Protein AF-A0A2D6MD95-F1 (afdb_monomer)

Sequence (126 aa):
MNLSYKERLKIPVICDNKFINFYTKSGEHIITHYNRIVIGQRGPYVELEFEDLIEDSFHVPKDKEYRINSDKCYYIELRSNKDNVKIYWQKRLVKYADYKIGKIYISPFDLFLTNNRAIILSQEQC

Radius of gyration: 14.38 Å; Cα contacts (8 Å, |Δi|>4): 258; chains: 1; bounding box: 32×39×34 Å

Mean predicted aligned error: 3.62 Å

Solvent-accessible surface area (backbone atoms only — not comparable to full-atom values): 7205 Å² total; per-residue (Å²): 132,90,74,51,72,76,76,36,38,74,60,72,55,59,54,89,87,62,79,51,57,32,19,34,89,90,61,52,71,42,30,48,38,54,52,34,54,48,74,30,84,90,46,62,26,40,32,23,57,64,86,29,41,45,76,91,37,49,45,63,48,80,96,42,51,70,30,73,82,34,88,87,40,50,36,34,53,35,27,31,72,86,76,58,47,62,33,35,41,24,65,45,77,58,94,61,38,96,62,55,62,68,30,30,38,31,52,41,85,58,29,13,34,83,90,75,38,61,39,36,58,55,80,90,74,105

Nearest PDB structures (foldseek):
  4l9g-assembly1_B  TM=3.032E-01  e=4.549E+00  Cereibacter sphaeroides 2.4.1
  4hh2-assembly1_D  TM=2.278E-01  e=3.398E+00  Cereibacter sphaeroides 2.4.1

Foldseek 3Di:
DFDDQCRFFPDAQADPPDQFWKAFQVGHTFFRDFGGWKQWPVGIKTKHAPVRTDPVQKDQPPVQVVLVPDPVHQFGWMAGPPPRFTKTQGCHDDDGIPDDHRIIIGDLQRIAGPPSHRRGDDSVRD

Structure (mmCIF, N/CA/C/O backbone):
data_AF-A0A2D6MD95-F1
#
_entry.id   AF-A0A2D6MD95-F1
#
loop_
_atom_site.group_PDB
_atom_site.id
_atom_site.type_symbol
_atom_site.label_atom_id
_atom_site.label_alt_id
_atom_site.label_comp_id
_atom_site.label_asym_id
_atom_site.label_entity_id
_atom_site.label_seq_id
_atom_site.pdbx_PDB_ins_code
_atom_site.Cartn_x
_atom_site.Cartn_y
_atom_site.Cartn_z
_atom_site.occupancy
_atom_site.B_iso_or_equiv
_atom_site.auth_seq_id
_atom_site.auth_comp_id
_atom_site.auth_asym_id
_atom_site.auth_atom_id
_atom_site.pdbx_PDB_model_num
ATOM 1 N N . MET A 1 1 ? -15.042 23.411 2.066 1.00 59.94 1 MET A N 1
ATOM 2 C CA . MET A 1 1 ? -13.577 23.627 2.051 1.00 59.94 1 MET A CA 1
ATOM 3 C C . MET A 1 1 ? -12.958 22.248 1.858 1.00 59.94 1 MET A C 1
ATOM 5 O O . MET A 1 1 ? -13.326 21.361 2.612 1.00 59.94 1 MET A O 1
ATOM 9 N N . ASN A 1 2 ? -12.148 22.009 0.821 1.00 81.88 2 ASN A N 1
ATOM 10 C CA . ASN A 1 2 ? -11.617 20.661 0.571 1.00 81.88 2 ASN A CA 1
ATOM 11 C C . ASN A 1 2 ? -10.474 20.366 1.546 1.00 81.88 2 ASN A C 1
ATOM 13 O O . ASN A 1 2 ? -9.405 20.959 1.420 1.00 81.88 2 ASN A O 1
ATOM 17 N N . LEU A 1 3 ? -10.705 19.456 2.496 1.00 88.62 3 LEU A N 1
ATOM 18 C CA . LEU A 1 3 ? -9.675 19.002 3.430 1.00 88.62 3 LEU A CA 1
ATOM 19 C C . LEU A 1 3 ? -8.514 18.344 2.671 1.00 88.62 3 LEU A C 1
ATOM 21 O O . LEU A 1 3 ? -8.715 17.531 1.758 1.00 88.62 3 LEU A O 1
ATOM 25 N N . SER A 1 4 ? -7.289 18.663 3.079 1.00 92.88 4 SER A N 1
ATOM 2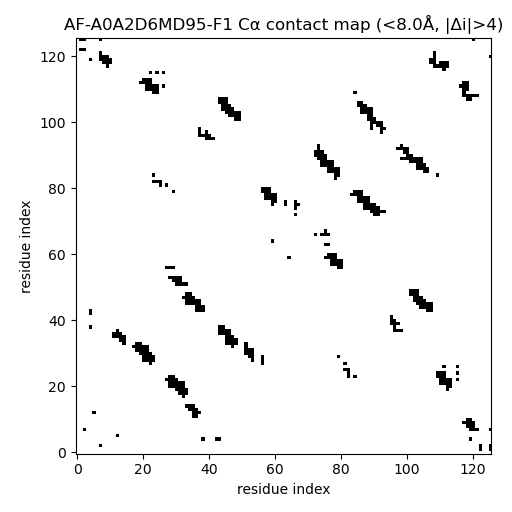6 C CA . SER A 1 4 ? -6.087 17.973 2.618 1.00 92.88 4 SER A CA 1
ATOM 27 C C . SER A 1 4 ? -6.112 16.499 3.035 1.00 92.88 4 SER A C 1
ATOM 29 O O . SER A 1 4 ? -6.811 16.099 3.967 1.00 92.88 4 SER A O 1
ATOM 31 N N . TYR A 1 5 ? -5.306 15.656 2.382 1.00 95.00 5 TYR A N 1
ATOM 32 C CA . TYR A 1 5 ? -5.187 14.256 2.807 1.00 95.00 5 TYR A CA 1
ATOM 33 C C . TYR A 1 5 ? -4.735 14.130 4.261 1.00 95.00 5 TYR A C 1
ATOM 35 O O . TYR A 1 5 ? -5.236 13.262 4.965 1.00 95.00 5 TYR A O 1
ATOM 43 N N . LYS A 1 6 ? -3.845 15.017 4.726 1.00 94.50 6 LYS A N 1
ATOM 44 C CA . LYS A 1 6 ? -3.355 15.001 6.107 1.00 94.50 6 LYS A CA 1
ATOM 45 C C . LYS A 1 6 ? -4.479 15.250 7.113 1.00 94.50 6 LYS A C 1
ATOM 47 O O . LYS A 1 6 ? -4.539 14.560 8.120 1.00 94.50 6 LYS A O 1
ATOM 52 N N . GLU A 1 7 ? -5.377 16.185 6.817 1.00 94.56 7 GLU A N 1
ATOM 53 C CA . GLU A 1 7 ? -6.535 16.503 7.668 1.00 94.56 7 GLU A CA 1
ATOM 54 C C . GLU A 1 7 ? -7.606 15.403 7.648 1.00 94.56 7 GLU A C 1
ATOM 56 O O . GLU A 1 7 ? -8.392 15.287 8.581 1.00 94.56 7 GLU A O 1
ATOM 61 N N . ARG A 1 8 ? -7.631 14.572 6.600 1.00 95.25 8 ARG A N 1
ATOM 62 C CA . ARG A 1 8 ? -8.594 13.470 6.443 1.00 95.25 8 ARG A CA 1
ATOM 63 C C . ARG A 1 8 ? -8.159 12.167 7.112 1.00 95.25 8 ARG A C 1
ATOM 65 O O . ARG A 1 8 ? -8.990 11.265 7.251 1.00 95.25 8 ARG A O 1
ATOM 72 N N . LEU A 1 9 ? -6.878 12.028 7.459 1.00 95.94 9 LEU A N 1
ATOM 73 C CA . LEU A 1 9 ? -6.337 10.832 8.106 1.00 95.94 9 LEU A CA 1
ATOM 74 C C . LEU A 1 9 ? -6.840 10.726 9.548 1.00 95.94 9 LEU A C 1
ATOM 76 O O . LEU A 1 9 ? -6.817 11.687 10.308 1.00 95.94 9 LEU A O 1
ATOM 80 N N . LYS A 1 10 ? -7.236 9.516 9.942 1.00 95.00 10 LYS A N 1
ATOM 81 C CA . LYS A 1 10 ? -7.634 9.168 11.318 1.00 95.00 10 LYS A CA 1
ATOM 82 C C . LYS A 1 10 ? -6.520 8.458 12.093 1.00 95.00 10 LYS A C 1
ATOM 84 O O . LYS A 1 10 ? -6.770 7.890 13.152 1.00 95.00 10 LYS A O 1
ATOM 89 N N . ILE A 1 11 ? -5.315 8.465 11.534 1.00 93.81 11 ILE A N 1
ATOM 90 C CA . ILE A 1 11 ? -4.091 7.867 12.066 1.00 93.81 11 ILE A CA 1
ATOM 91 C C . ILE A 1 11 ? -2.937 8.867 11.894 1.00 93.81 11 ILE A C 1
ATOM 93 O O . ILE A 1 11 ? -3.014 9.732 11.013 1.00 93.81 11 ILE A O 1
ATOM 97 N N . PRO A 1 12 ? -1.871 8.790 12.707 1.00 94.38 12 PRO A N 1
ATOM 98 C CA . PRO A 1 12 ? -0.743 9.702 12.574 1.00 94.38 12 PRO A CA 1
ATOM 99 C C . PRO A 1 12 ? 0.027 9.470 11.265 1.00 94.38 12 PRO A C 1
ATOM 101 O O . PRO A 1 12 ? 0.101 8.359 10.740 1.00 94.38 12 PRO A O 1
ATOM 104 N N . VAL A 1 13 ? 0.630 10.535 10.730 1.00 95.62 13 VAL A N 1
AT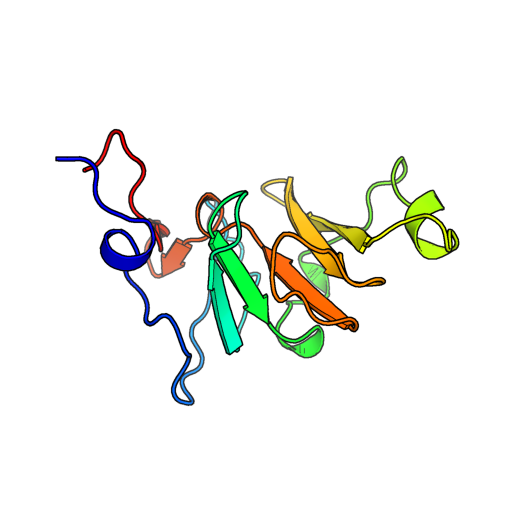OM 105 C CA . VAL A 1 13 ? 1.436 10.455 9.497 1.00 95.62 13 VAL A CA 1
ATOM 106 C C . VAL A 1 13 ? 2.714 9.647 9.708 1.00 95.62 13 VAL A C 1
ATOM 108 O O . VAL A 1 13 ? 3.153 8.988 8.780 1.00 95.62 13 VAL A O 1
ATOM 111 N N . ILE A 1 14 ? 3.316 9.695 10.894 1.00 95.75 14 ILE A N 1
ATOM 112 C CA . ILE A 1 14 ? 4.484 8.889 11.266 1.00 95.75 14 ILE A CA 1
ATOM 113 C C . ILE A 1 14 ? 4.040 7.999 12.422 1.00 95.75 14 ILE A C 1
ATOM 115 O O . ILE A 1 14 ? 3.443 8.509 13.370 1.00 95.75 14 ILE A O 1
ATOM 119 N N . CYS A 1 15 ? 4.295 6.697 12.329 1.00 92.19 15 CYS A N 1
ATOM 120 C CA . CYS A 1 15 ? 4.032 5.779 13.428 1.00 92.19 15 CYS A CA 1
ATOM 121 C C . CYS A 1 15 ? 5.111 5.939 14.508 1.00 92.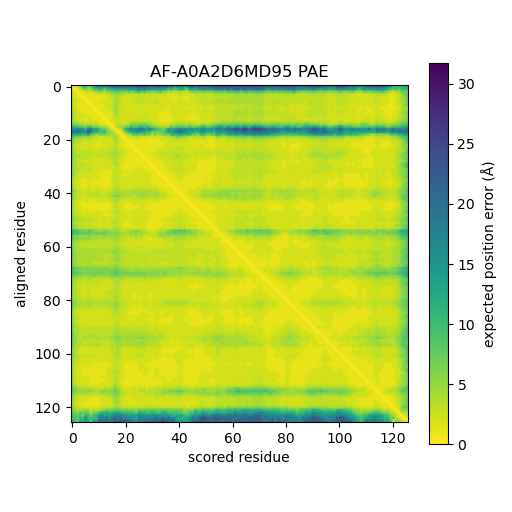19 15 CYS A C 1
ATOM 123 O O . CYS A 1 15 ? 6.303 5.966 14.207 1.00 92.19 15 CYS A O 1
ATOM 125 N N . ASP A 1 16 ? 4.697 6.066 15.765 1.00 84.88 16 ASP A N 1
ATOM 126 C CA . ASP A 1 16 ? 5.531 6.415 16.918 1.00 84.88 16 ASP A CA 1
ATOM 127 C C . ASP A 1 16 ? 5.843 5.212 17.837 1.00 84.88 16 ASP A C 1
ATOM 129 O O . ASP A 1 16 ? 6.015 5.387 19.039 1.00 84.88 16 ASP A O 1
ATOM 133 N N . ASN A 1 17 ? 5.973 4.003 17.264 1.00 67.12 17 ASN A N 1
ATOM 134 C CA . ASN A 1 17 ? 6.180 2.689 17.920 1.00 67.12 17 ASN A CA 1
ATOM 135 C C . ASN A 1 17 ? 4.919 1.973 18.447 1.00 67.12 17 ASN A C 1
ATOM 137 O O . ASN A 1 17 ? 4.987 1.230 19.428 1.00 67.12 17 ASN A O 1
ATOM 141 N N . LYS A 1 18 ? 3.761 2.130 17.793 1.00 73.50 18 LYS A N 1
ATOM 142 C CA . LYS A 1 18 ? 2.571 1.304 18.075 1.00 73.50 18 LYS A CA 1
ATOM 143 C C . LYS A 1 18 ? 2.305 0.311 16.949 1.00 73.50 18 LYS A C 1
ATOM 145 O O . LYS A 1 18 ? 2.299 0.686 15.783 1.00 73.50 18 LYS A O 1
ATOM 150 N N . PHE A 1 19 ? 1.979 -0.932 17.305 1.00 83.81 19 PHE A N 1
ATOM 151 C CA . PHE A 1 19 ? 1.328 -1.861 16.381 1.00 83.81 19 PHE A CA 1
ATOM 152 C C . PHE A 1 19 ? -0.078 -1.333 16.077 1.00 83.81 19 PHE A C 1
ATOM 154 O O . PHE A 1 19 ? -0.934 -1.275 16.965 1.00 83.81 19 PHE A O 1
ATOM 161 N N . ILE A 1 20 ? -0.305 -0.892 14.839 1.00 91.56 20 ILE A N 1
ATOM 162 C CA . ILE A 1 20 ? -1.630 -0.517 14.343 1.00 91.56 20 ILE A CA 1
ATOM 163 C C . ILE A 1 20 ? -2.014 -1.529 13.275 1.00 91.56 20 ILE A C 1
ATOM 165 O O . ILE A 1 20 ? -1.465 -1.530 12.177 1.00 91.56 20 ILE A O 1
ATOM 169 N N . ASN A 1 21 ? -2.987 -2.370 13.616 1.00 95.12 21 ASN A N 1
ATOM 170 C CA . ASN A 1 21 ? -3.519 -3.364 12.700 1.00 95.12 21 ASN A CA 1
ATOM 171 C C . ASN A 1 21 ? -4.435 -2.706 11.667 1.00 95.12 21 ASN A C 1
ATOM 173 O O . ASN A 1 21 ? -5.344 -1.952 12.038 1.00 95.12 21 ASN A O 1
ATOM 177 N N . PHE A 1 22 ? -4.246 -3.054 10.395 1.00 97.06 22 PHE A N 1
ATOM 178 C CA . PHE A 1 22 ? -5.173 -2.679 9.333 1.00 97.06 22 PHE A CA 1
ATOM 179 C C . PHE A 1 22 ? -5.855 -3.884 8.714 1.00 97.06 22 PHE A C 1
ATOM 181 O O . PHE A 1 22 ? -5.271 -4.952 8.519 1.00 97.06 22 PHE A O 1
ATOM 188 N N . TYR A 1 23 ? -7.108 -3.646 8.368 1.00 97.50 23 TYR A N 1
ATOM 189 C CA . TYR A 1 23 ? -8.021 -4.610 7.804 1.00 97.50 23 TYR A CA 1
ATOM 190 C C . TYR A 1 23 ? -8.515 -4.121 6.450 1.00 97.50 23 TYR A C 1
ATOM 192 O O . TYR A 1 23 ? -8.546 -2.917 6.179 1.00 97.50 23 TYR A O 1
ATOM 200 N N . THR A 1 24 ? -8.943 -5.049 5.610 1.00 97.00 24 THR A N 1
ATOM 201 C CA . THR A 1 24 ? -9.714 -4.734 4.410 1.00 97.00 24 THR A CA 1
ATOM 202 C C . THR A 1 24 ? -11.176 -4.428 4.763 1.00 97.00 24 THR A C 1
ATOM 204 O O . THR A 1 24 ? -11.609 -4.592 5.907 1.00 97.00 24 THR A O 1
ATOM 207 N N . LYS A 1 25 ? -11.976 -4.024 3.768 1.00 96.00 25 LYS A N 1
ATOM 208 C CA . LYS A 1 25 ? -13.406 -3.713 3.943 1.00 96.00 25 LYS A CA 1
ATOM 209 C C . LYS A 1 25 ? -14.226 -4.892 4.484 1.00 96.00 25 LYS A C 1
ATOM 211 O O . LYS A 1 25 ? -15.173 -4.673 5.237 1.00 96.00 25 LYS A O 1
ATOM 216 N N . SER A 1 26 ? -13.893 -6.126 4.101 1.00 95.25 26 SER A N 1
ATOM 217 C CA . SER A 1 26 ? -14.553 -7.335 4.617 1.00 95.25 26 SER A CA 1
ATOM 218 C C . SER A 1 26 ? -14.036 -7.783 5.990 1.00 95.25 26 SER A C 1
ATOM 220 O O . SER A 1 26 ? -14.572 -8.731 6.562 1.00 95.25 26 SER A O 1
ATOM 222 N N . GLY A 1 27 ? -13.027 -7.099 6.544 1.00 95.25 27 GLY A N 1
ATOM 223 C CA . GLY A 1 27 ? -12.433 -7.416 7.841 1.00 95.25 27 GLY A CA 1
ATOM 224 C C . GLY A 1 27 ? -11.269 -8.409 7.785 1.00 95.25 27 GLY A C 1
ATOM 225 O O . GLY A 1 27 ? -10.908 -8.966 8.819 1.00 95.25 27 GLY A O 1
ATOM 226 N N . GLU A 1 28 ? -10.667 -8.653 6.616 1.00 95.31 28 GLU A N 1
ATOM 227 C CA . GLU A 1 28 ? -9.421 -9.423 6.517 1.00 95.31 28 GLU A CA 1
ATOM 228 C C . GLU A 1 28 ? -8.290 -8.645 7.189 1.00 95.31 28 GLU A C 1
ATOM 230 O O . GLU A 1 28 ? -8.009 -7.520 6.788 1.00 95.31 28 GLU A O 1
ATOM 235 N N . HIS A 1 29 ? -7.643 -9.214 8.207 1.00 96.19 29 HIS A N 1
ATOM 236 C CA . HIS A 1 29 ? -6.437 -8.618 8.781 1.00 96.19 29 HIS A CA 1
ATOM 237 C C . HIS A 1 29 ? -5.293 -8.793 7.781 1.00 96.19 29 HIS A C 1
ATOM 239 O O . HIS A 1 29 ? -5.036 -9.905 7.320 1.00 96.19 29 HIS A O 1
ATOM 245 N N . ILE A 1 30 ? -4.646 -7.689 7.410 1.00 97.19 30 ILE A N 1
ATOM 246 C CA . ILE A 1 30 ? -3.650 -7.688 6.335 1.00 97.19 30 ILE A CA 1
ATOM 247 C C . ILE A 1 30 ? -2.326 -7.023 6.722 1.00 97.19 30 ILE A C 1
ATOM 249 O O . ILE A 1 30 ? -1.298 -7.330 6.127 1.00 97.19 30 ILE A O 1
ATOM 253 N N . ILE A 1 31 ? -2.329 -6.136 7.720 1.00 96.75 31 ILE A N 1
ATOM 254 C CA . ILE A 1 31 ? -1.145 -5.374 8.136 1.00 96.75 31 ILE A CA 1
ATOM 255 C C . ILE A 1 31 ? -1.080 -5.321 9.662 1.00 96.75 31 ILE A C 1
ATOM 257 O O . ILE A 1 31 ? -2.102 -5.057 10.302 1.00 96.75 31 ILE A O 1
ATOM 261 N N . THR A 1 32 ? 0.097 -5.530 10.247 1.00 95.69 32 THR A N 1
ATOM 262 C CA . THR A 1 32 ? 0.332 -5.459 11.705 1.00 95.69 32 THR A CA 1
ATOM 263 C C . THR A 1 32 ? 0.925 -4.123 12.161 1.00 95.69 32 THR A C 1
ATOM 265 O O . THR A 1 32 ? 0.768 -3.723 13.320 1.00 95.69 32 THR A O 1
ATOM 268 N N . HIS A 1 33 ? 1.591 -3.413 11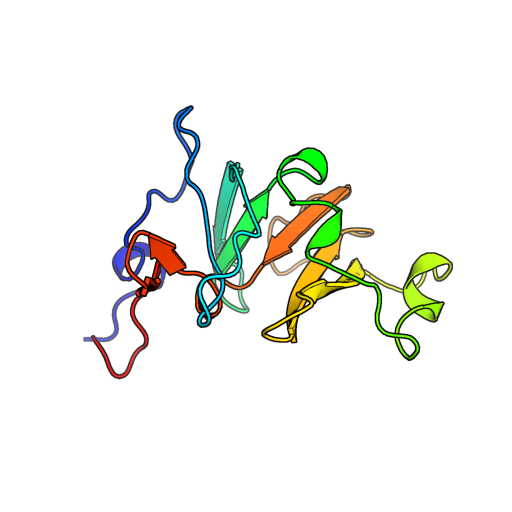.252 1.00 95.81 33 HIS A N 1
ATOM 269 C CA . HIS A 1 33 ? 2.288 -2.165 11.532 1.00 95.81 33 HIS A CA 1
ATOM 270 C C . HIS A 1 33 ? 2.531 -1.353 10.242 1.00 95.81 33 HIS A C 1
ATOM 272 O O . HIS A 1 33 ? 2.461 -1.870 9.131 1.00 95.81 33 HIS A O 1
ATOM 278 N N . TYR A 1 34 ? 2.784 -0.048 10.378 1.00 96.94 34 TYR A N 1
ATOM 279 C CA . TYR A 1 34 ? 3.216 0.811 9.273 1.00 96.94 34 TYR A CA 1
ATOM 280 C C . TYR A 1 34 ? 4.250 1.822 9.747 1.00 96.94 34 TYR A C 1
ATOM 282 O O . TYR A 1 34 ? 4.231 2.236 10.899 1.00 96.94 34 TYR A O 1
ATOM 290 N N . ASN A 1 35 ? 5.127 2.277 8.853 1.00 96.62 35 ASN A N 1
ATOM 291 C CA . ASN A 1 35 ? 6.143 3.273 9.182 1.00 96.62 35 ASN A CA 1
ATOM 292 C C . ASN A 1 35 ? 5.577 4.702 9.111 1.00 96.62 35 ASN A C 1
ATOM 294 O O . ASN A 1 35 ? 5.746 5.503 10.034 1.00 96.62 35 ASN A O 1
ATOM 298 N N . ARG A 1 36 ? 4.949 5.058 7.981 1.00 97.38 36 ARG A N 1
ATOM 299 C CA . ARG A 1 36 ? 4.444 6.418 7.720 1.00 97.38 36 ARG A CA 1
ATOM 300 C C . ARG A 1 36 ? 3.403 6.470 6.603 1.00 97.38 36 ARG A C 1
ATOM 302 O O . ARG A 1 36 ? 3.202 5.506 5.874 1.00 97.38 36 ARG A O 1
ATOM 309 N N . ILE A 1 37 ? 2.793 7.637 6.417 1.00 97.88 37 ILE A N 1
ATOM 310 C CA . ILE A 1 37 ? 1.961 7.977 5.263 1.00 97.88 37 ILE A CA 1
ATOM 311 C C . ILE A 1 37 ? 2.768 8.848 4.300 1.00 97.88 37 ILE A C 1
ATOM 313 O O . ILE A 1 37 ? 3.139 9.977 4.624 1.00 97.88 37 ILE A O 1
ATOM 317 N N . VAL A 1 38 ? 3.017 8.342 3.093 1.00 97.88 38 VAL A N 1
ATOM 318 C CA . VAL A 1 38 ? 3.639 9.099 2.002 1.00 97.88 38 VAL A CA 1
ATOM 319 C C . VAL A 1 38 ? 2.553 9.830 1.225 1.00 97.88 38 VAL A C 1
ATOM 321 O O . VAL A 1 38 ? 1.688 9.196 0.629 1.00 97.88 38 VAL A O 1
ATOM 324 N N . ILE A 1 39 ? 2.605 11.162 1.192 1.00 96.69 39 ILE A N 1
ATOM 325 C CA . ILE A 1 39 ? 1.693 11.994 0.395 1.00 96.69 39 ILE A CA 1
ATOM 326 C C . ILE A 1 39 ? 2.452 12.484 -0.840 1.00 96.69 39 ILE A C 1
ATOM 328 O O . ILE A 1 39 ? 3.196 13.460 -0.778 1.00 96.69 39 ILE A O 1
ATOM 332 N N . GLY A 1 40 ? 2.295 11.768 -1.953 1.00 93.69 40 GLY A N 1
ATOM 333 C CA . GLY A 1 40 ? 2.873 12.146 -3.243 1.00 93.69 40 GLY A CA 1
ATOM 334 C C . GLY A 1 40 ? 1.899 12.948 -4.107 1.00 93.69 40 GLY A C 1
ATOM 335 O O . GLY A 1 40 ? 0.747 13.175 -3.738 1.00 93.69 40 GLY A O 1
ATOM 336 N N . GLN A 1 41 ? 2.322 13.296 -5.325 1.00 93.88 41 GLN A N 1
ATOM 337 C CA . GLN A 1 41 ? 1.461 14.009 -6.288 1.00 93.88 41 GLN A CA 1
ATOM 338 C C . GLN A 1 41 ? 0.190 13.224 -6.664 1.00 93.88 41 GLN A C 1
ATOM 340 O O . GLN A 1 41 ? -0.795 13.805 -7.105 1.00 93.88 41 GLN A O 1
ATOM 345 N N . ARG A 1 42 ? 0.213 11.894 -6.501 1.00 91.75 42 ARG A N 1
ATOM 346 C CA . ARG A 1 42 ? -0.892 10.979 -6.837 1.00 91.75 42 ARG A CA 1
ATOM 347 C C . ARG A 1 42 ? -1.743 10.569 -5.632 1.00 91.75 42 ARG A C 1
ATOM 349 O O . ARG A 1 42 ? -2.561 9.665 -5.757 1.00 91.75 42 ARG A O 1
ATOM 356 N N . GLY A 1 43 ? -1.550 11.212 -4.483 1.00 94.75 43 GLY A N 1
ATOM 357 C CA . GLY A 1 43 ? -2.292 10.925 -3.260 1.00 94.75 43 GLY A CA 1
ATOM 358 C C . GLY A 1 43 ? -1.481 10.190 -2.188 1.00 94.75 43 GLY A C 1
ATOM 359 O O . GLY A 1 43 ? -0.263 10.023 -2.327 1.00 94.75 43 GLY A O 1
ATOM 360 N N . PRO A 1 44 ? -2.153 9.818 -1.085 1.00 97.50 44 PRO A N 1
ATOM 361 C CA . PRO A 1 44 ? -1.530 9.222 0.086 1.00 97.50 44 PRO A CA 1
ATOM 362 C C . PRO A 1 44 ? -1.352 7.709 -0.074 1.00 97.50 44 PRO A C 1
ATOM 364 O O . PRO A 1 44 ? -2.197 7.041 -0.664 1.00 97.50 44 PRO A O 1
ATOM 367 N N . TYR A 1 45 ? -0.283 7.173 0.503 1.00 98.31 45 TYR A N 1
ATOM 368 C CA . TYR A 1 45 ? -0.008 5.742 0.595 1.00 98.31 45 TYR A CA 1
ATOM 369 C C . TYR A 1 45 ? 0.548 5.406 1.975 1.00 98.31 45 TYR A C 1
ATOM 371 O O . TYR A 1 45 ? 1.398 6.131 2.491 1.00 98.31 45 TYR A O 1
ATOM 379 N N . VAL A 1 46 ? 0.079 4.307 2.555 1.00 98.31 46 VAL A N 1
ATOM 380 C CA . VAL A 1 46 ? 0.659 3.707 3.758 1.00 98.31 46 VAL A CA 1
ATOM 381 C C . VAL A 1 46 ? 1.957 3.012 3.361 1.00 98.31 46 VAL A C 1
ATOM 383 O O . VAL A 1 46 ? 1.923 2.150 2.489 1.00 98.31 46 VAL A O 1
ATOM 386 N N . GLU A 1 47 ? 3.078 3.416 3.959 1.00 98.44 47 GLU A N 1
ATOM 387 C CA . GLU A 1 47 ? 4.399 2.788 3.820 1.00 98.44 47 GLU A CA 1
ATOM 388 C C . GLU A 1 47 ? 4.632 1.833 4.994 1.00 98.44 47 GLU A C 1
ATOM 390 O O . GLU A 1 47 ? 4.486 2.253 6.144 1.00 98.44 47 GLU A O 1
ATOM 395 N N . LEU A 1 48 ? 5.007 0.586 4.710 1.00 97.50 48 LEU A N 1
ATOM 396 C CA . LEU A 1 48 ? 5.350 -0.433 5.707 1.00 97.50 48 LEU A CA 1
ATOM 397 C C . LEU A 1 48 ? 6.503 -1.333 5.226 1.00 97.50 48 LEU A C 1
ATOM 399 O O . LEU A 1 48 ? 6.897 -1.284 4.049 1.00 97.50 48 LEU A O 1
ATOM 403 N N . GLU A 1 49 ? 7.033 -2.148 6.139 1.00 96.69 49 GLU A N 1
ATOM 404 C CA . GLU A 1 49 ? 7.959 -3.232 5.806 1.00 96.69 49 GLU A CA 1
ATOM 405 C C . GLU A 1 49 ? 7.224 -4.414 5.162 1.00 96.69 49 GLU A C 1
ATOM 407 O O . GLU A 1 49 ? 6.002 -4.531 5.261 1.00 96.69 49 GLU A O 1
ATOM 412 N N . PHE A 1 50 ? 7.962 -5.306 4.498 1.00 95.31 50 PHE A N 1
ATOM 413 C CA . PHE A 1 50 ? 7.361 -6.527 3.955 1.00 95.31 50 PHE A CA 1
ATOM 414 C C . PHE A 1 50 ? 6.898 -7.456 5.085 1.00 95.31 50 PHE A C 1
ATOM 416 O O . PHE A 1 50 ? 5.838 -8.059 4.990 1.00 95.31 50 PHE A O 1
ATOM 423 N N . GLU A 1 51 ? 7.655 -7.512 6.178 1.00 95.19 51 GLU A N 1
ATOM 424 C CA . GLU A 1 51 ? 7.404 -8.344 7.359 1.00 95.19 51 GLU A CA 1
ATOM 425 C C . GLU A 1 51 ? 6.158 -7.910 8.150 1.00 95.19 51 GLU A C 1
ATOM 427 O O . GLU A 1 51 ? 5.632 -8.679 8.952 1.00 95.19 51 GLU A O 1
ATOM 432 N N . ASP A 1 52 ? 5.669 -6.690 7.911 1.00 96.25 52 ASP A N 1
ATOM 433 C CA . ASP A 1 52 ? 4.438 -6.170 8.510 1.00 96.25 52 ASP A CA 1
ATOM 434 C C . ASP A 1 52 ? 3.175 -6.608 7.731 1.00 96.25 52 ASP A C 1
ATOM 436 O O . ASP A 1 52 ? 2.050 -6.353 8.176 1.00 96.25 52 ASP A O 1
ATOM 440 N N . LEU A 1 53 ? 3.339 -7.259 6.569 1.00 96.00 53 LEU A N 1
ATOM 441 C CA . LEU A 1 53 ? 2.261 -7.917 5.829 1.00 96.00 53 LEU A CA 1
ATOM 442 C C . LEU A 1 53 ? 1.985 -9.313 6.393 1.00 96.00 53 LEU A C 1
ATOM 444 O O . LEU A 1 53 ? 2.896 -10.075 6.704 1.00 96.00 53 LEU A O 1
ATOM 448 N N . ILE A 1 54 ? 0.711 -9.694 6.437 1.00 95.75 54 ILE A N 1
ATOM 449 C CA . ILE A 1 54 ? 0.318 -11.073 6.748 1.00 95.75 54 ILE A CA 1
ATOM 450 C C . ILE A 1 54 ? 0.482 -11.940 5.492 1.00 95.75 54 ILE A C 1
ATOM 452 O O . ILE A 1 54 ? -0.311 -11.825 4.563 1.00 95.75 54 ILE A O 1
ATOM 456 N N . GLU A 1 55 ? 1.516 -12.787 5.468 1.00 83.94 55 GLU A N 1
ATOM 457 C CA . GLU A 1 55 ? 1.976 -13.559 4.296 1.00 83.94 55 GLU A CA 1
ATOM 458 C C . GLU A 1 55 ? 0.846 -14.318 3.570 1.00 83.94 55 GLU A C 1
ATOM 460 O O . GLU A 1 55 ? 0.727 -14.230 2.348 1.00 83.94 55 GLU A O 1
ATOM 465 N N . ASP A 1 56 ? -0.064 -14.947 4.320 1.00 91.00 56 ASP A N 1
ATOM 466 C CA . ASP A 1 56 ? -1.178 -15.742 3.776 1.00 91.00 56 ASP A CA 1
ATOM 467 C C . ASP A 1 56 ? -2.393 -14.919 3.310 1.00 91.00 56 ASP A C 1
ATOM 469 O O . ASP A 1 56 ? -3.379 -15.474 2.816 1.00 91.00 56 ASP A O 1
ATOM 473 N N . SER A 1 57 ? -2.354 -13.593 3.449 1.00 93.19 57 SER A N 1
ATOM 474 C CA . SER A 1 57 ? -3.459 -12.715 3.054 1.00 93.19 57 SER A CA 1
ATOM 475 C C . SER A 1 57 ? -3.322 -12.170 1.629 1.00 93.19 57 SER A C 1
ATOM 477 O O . SER A 1 57 ? -4.201 -11.424 1.188 1.00 93.19 57 SER A O 1
ATOM 479 N N . PHE A 1 58 ? -2.260 -12.521 0.884 1.00 96.00 58 PHE A N 1
ATOM 480 C CA . PHE A 1 58 ? -1.989 -11.939 -0.437 1.00 96.00 58 PHE A CA 1
ATOM 481 C C . PHE A 1 58 ? -1.445 -12.919 -1.477 1.00 96.00 58 PHE A C 1
ATOM 483 O O . PHE A 1 58 ? -0.875 -13.957 -1.161 1.00 96.00 58 PHE A O 1
ATOM 490 N N . HIS A 1 59 ? -1.560 -12.536 -2.748 1.00 96.81 59 HIS A N 1
ATOM 491 C CA . HIS A 1 59 ? -0.961 -13.244 -3.877 1.00 96.81 59 HIS A CA 1
ATOM 492 C C . HIS A 1 59 ? -0.491 -12.268 -4.965 1.00 96.81 59 HIS A C 1
ATOM 494 O O . HIS A 1 59 ? -0.963 -11.132 -5.054 1.00 96.81 59 HIS A O 1
ATOM 500 N N . VAL A 1 60 ? 0.418 -12.714 -5.837 1.00 97.75 60 VAL A N 1
ATOM 501 C CA . VAL A 1 60 ? 0.698 -12.026 -7.108 1.00 97.75 60 VAL A CA 1
ATOM 502 C C . VAL A 1 60 ? -0.346 -12.487 -8.129 1.00 97.75 60 VAL A C 1
ATOM 504 O O . VAL A 1 60 ? -0.431 -13.687 -8.389 1.00 97.75 60 VAL A O 1
ATOM 507 N N . PRO A 1 61 ? -1.142 -11.590 -8.737 1.00 97.94 61 PRO A N 1
ATOM 508 C CA . PRO A 1 61 ? -2.057 -11.993 -9.799 1.00 97.94 61 PRO A CA 1
ATOM 509 C C . PRO A 1 61 ? -1.299 -12.597 -10.983 1.00 97.94 61 PRO A C 1
ATOM 511 O O . PRO A 1 61 ? -0.258 -12.075 -11.389 1.00 97.94 61 PRO A O 1
ATOM 514 N N . LYS A 1 62 ? -1.848 -13.656 -11.585 1.00 97.62 62 LYS A N 1
ATOM 515 C CA . LYS A 1 62 ? -1.200 -14.404 -12.678 1.00 97.62 62 LYS A CA 1
ATOM 516 C C . LYS A 1 62 ? -0.783 -13.513 -13.853 1.00 97.62 62 LYS A C 1
ATOM 518 O O . LYS A 1 62 ? 0.307 -13.637 -14.399 1.00 97.62 62 LYS A O 1
ATOM 523 N N . ASP A 1 63 ? -1.624 -12.548 -14.221 1.00 97.38 63 ASP A N 1
ATOM 524 C CA . ASP A 1 63 ? -1.356 -11.587 -15.297 1.00 97.38 63 ASP A CA 1
ATOM 525 C C . ASP A 1 63 ? -0.336 -10.493 -14.908 1.00 97.38 63 ASP A C 1
ATOM 527 O O . ASP A 1 63 ? -0.009 -9.623 -15.718 1.00 97.38 63 ASP A O 1
ATOM 531 N N . LYS A 1 64 ? 0.170 -10.515 -13.669 1.00 98.12 64 LYS A N 1
ATOM 532 C CA . LYS A 1 64 ? 1.164 -9.586 -13.112 1.00 98.12 64 LYS A CA 1
ATOM 533 C C . LYS A 1 64 ? 2.491 -10.253 -12.744 1.00 98.12 64 LYS A C 1
ATOM 535 O O . LYS A 1 64 ? 3.439 -9.522 -12.453 1.00 98.12 64 LYS A O 1
ATOM 540 N N . GLU A 1 65 ? 2.613 -11.578 -12.844 1.00 97.75 65 GLU A N 1
ATOM 541 C CA . GLU A 1 65 ? 3.847 -12.333 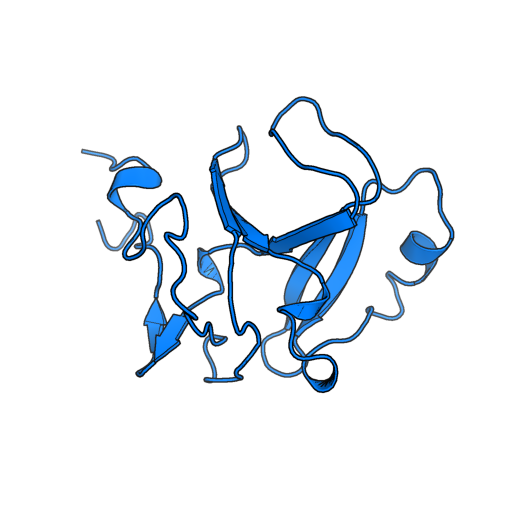-12.549 1.00 97.75 65 GLU A CA 1
ATOM 542 C C . GLU A 1 65 ? 5.070 -11.815 -13.325 1.00 97.75 65 GLU A C 1
ATOM 544 O O . GLU A 1 65 ? 6.180 -11.772 -12.796 1.00 97.75 65 GLU A O 1
ATOM 549 N N . TYR A 1 66 ? 4.875 -11.300 -14.546 1.00 97.31 66 TYR A N 1
ATOM 550 C CA . TYR A 1 66 ? 5.947 -10.703 -15.356 1.00 97.31 66 TYR A CA 1
ATOM 551 C C . TYR A 1 66 ? 6.695 -9.556 -14.645 1.00 97.31 66 TYR A C 1
ATOM 553 O O . TYR A 1 66 ? 7.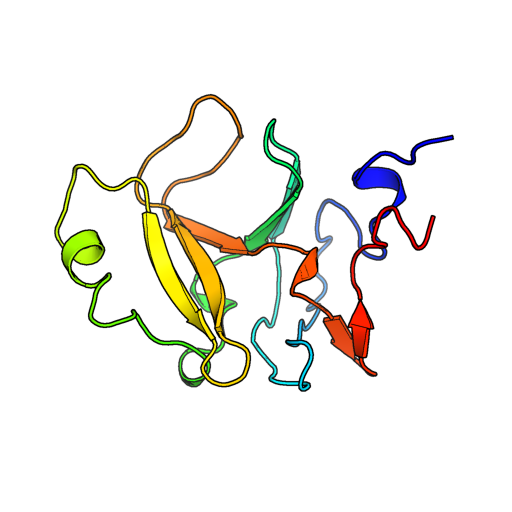837 -9.246 -14.989 1.00 97.31 66 TYR A O 1
ATOM 561 N N . ARG A 1 67 ? 6.072 -8.900 -13.654 1.00 97.81 67 ARG A N 1
ATOM 562 C CA . ARG A 1 67 ? 6.678 -7.807 -12.875 1.00 97.81 67 ARG A CA 1
ATOM 563 C C . ARG A 1 67 ? 7.769 -8.291 -11.928 1.00 97.81 67 ARG A C 1
ATOM 565 O O . ARG A 1 67 ? 8.666 -7.508 -11.608 1.00 97.81 67 ARG A O 1
ATOM 572 N N . ILE A 1 68 ? 7.709 -9.557 -11.513 1.00 96.62 68 ILE A N 1
ATOM 573 C CA . ILE A 1 68 ? 8.679 -10.170 -10.600 1.00 96.62 68 ILE A CA 1
ATOM 574 C C . ILE A 1 68 ? 10.069 -10.095 -11.237 1.00 96.62 68 ILE A C 1
ATOM 576 O O . ILE A 1 68 ? 10.965 -9.457 -10.688 1.00 96.62 68 ILE A O 1
ATOM 580 N N . ASN A 1 69 ? 10.198 -10.594 -12.468 1.00 94.50 69 ASN A N 1
ATOM 581 C CA . ASN A 1 69 ? 11.483 -10.713 -13.166 1.00 94.50 69 ASN A CA 1
ATOM 582 C C . ASN A 1 69 ? 11.817 -9.525 -14.086 1.00 94.50 69 ASN A C 1
ATOM 584 O O . ASN A 1 69 ? 12.878 -9.493 -14.696 1.00 94.50 69 ASN A O 1
ATOM 588 N N . SER A 1 70 ? 10.923 -8.540 -14.219 1.00 94.75 70 SER A N 1
ATOM 589 C CA . SER A 1 70 ? 11.154 -7.380 -15.086 1.00 94.75 70 SER A CA 1
ATOM 590 C C . SER A 1 70 ? 11.870 -6.243 -14.357 1.00 94.75 70 SER A C 1
ATOM 592 O O . SER A 1 70 ? 11.335 -5.666 -13.403 1.00 94.75 70 SER A O 1
ATOM 594 N N . ASP A 1 71 ? 13.026 -5.833 -14.879 1.00 92.06 71 ASP A N 1
ATOM 595 C CA . ASP A 1 71 ? 13.762 -4.641 -14.422 1.00 92.06 71 ASP A CA 1
ATOM 596 C C . ASP A 1 71 ? 13.125 -3.329 -14.897 1.00 92.06 71 ASP A C 1
ATOM 598 O O . ASP A 1 71 ? 13.424 -2.237 -14.405 1.00 92.06 71 ASP A O 1
ATOM 602 N N . LYS A 1 72 ? 12.202 -3.403 -15.862 1.00 95.06 72 LYS A N 1
ATOM 603 C CA . LYS A 1 72 ? 11.453 -2.237 -16.352 1.00 95.06 72 LYS A CA 1
ATOM 604 C C . LYS A 1 72 ? 10.309 -1.857 -15.412 1.00 95.06 72 LYS A C 1
ATOM 606 O O . LYS A 1 72 ? 9.822 -0.729 -15.466 1.00 95.06 72 LYS A O 1
ATOM 611 N N . CYS A 1 73 ? 9.876 -2.774 -14.551 1.00 97.38 73 CYS A N 1
ATOM 612 C CA . CYS A 1 73 ? 8.775 -2.543 -13.629 1.00 97.38 73 CYS A CA 1
ATOM 613 C C . CYS A 1 73 ? 9.241 -1.804 -12.369 1.00 97.38 73 CYS A C 1
ATOM 615 O O . CYS A 1 73 ? 10.268 -2.117 -11.778 1.00 97.38 73 CYS A O 1
ATOM 617 N N . TYR A 1 74 ? 8.449 -0.817 -11.946 1.00 97.81 74 TYR A N 1
ATOM 618 C CA . TYR A 1 74 ? 8.739 -0.020 -10.751 1.00 97.81 74 TYR A CA 1
ATOM 619 C C . TYR A 1 74 ? 8.355 -0.729 -9.451 1.00 97.81 74 TYR A C 1
ATOM 621 O O . TYR A 1 74 ? 8.871 -0.370 -8.398 1.00 97.81 74 TYR A O 1
ATOM 629 N N . TYR A 1 75 ? 7.463 -1.715 -9.523 1.00 98.19 75 TYR A N 1
ATOM 630 C CA . TYR A 1 75 ? 6.951 -2.464 -8.382 1.00 98.19 75 TYR A CA 1
ATOM 631 C C . TYR A 1 75 ? 6.441 -3.847 -8.810 1.00 98.19 75 TYR A C 1
ATOM 633 O O . TYR A 1 75 ? 6.046 -4.028 -9.973 1.00 98.19 75 TYR A O 1
ATOM 641 N N . ILE A 1 76 ? 6.403 -4.778 -7.855 1.00 98.31 76 ILE A N 1
ATOM 642 C CA . ILE A 1 76 ? 5.622 -6.021 -7.920 1.00 98.31 76 ILE A CA 1
ATOM 643 C C . ILE A 1 76 ? 4.211 -5.713 -7.412 1.00 98.31 76 ILE A C 1
ATOM 645 O O . ILE A 1 76 ? 4.042 -4.983 -6.435 1.00 98.31 76 ILE A O 1
ATOM 649 N N . GLU A 1 77 ? 3.200 -6.204 -8.126 1.00 98.38 77 GLU A N 1
ATOM 650 C CA . GLU A 1 77 ? 1.796 -6.035 -7.749 1.00 98.38 77 GLU A CA 1
ATOM 651 C C . GLU A 1 77 ? 1.335 -7.261 -6.965 1.00 98.38 77 GLU A C 1
ATOM 653 O O . GLU A 1 77 ? 1.329 -8.360 -7.515 1.00 98.38 77 GLU A O 1
ATOM 658 N N . LEU A 1 78 ? 0.942 -7.051 -5.710 1.00 97.94 78 LEU A N 1
ATOM 659 C CA . LEU A 1 78 ? 0.266 -8.044 -4.876 1.00 97.94 78 LEU A CA 1
ATOM 660 C C . LEU A 1 78 ? -1.207 -7.637 -4.714 1.00 97.94 78 LEU A C 1
ATOM 662 O O . LEU A 1 78 ? -1.557 -6.455 -4.857 1.00 97.94 78 LEU A O 1
ATOM 666 N N . ARG A 1 79 ? -2.068 -8.613 -4.423 1.00 98.00 79 ARG A N 1
ATOM 667 C CA . ARG A 1 79 ? -3.493 -8.424 -4.142 1.00 98.00 79 ARG A CA 1
ATOM 668 C C . ARG A 1 79 ? -3.907 -9.172 -2.893 1.00 98.00 79 ARG A C 1
ATOM 670 O O . ARG A 1 79 ? -3.478 -10.307 -2.718 1.00 98.00 79 ARG A O 1
ATOM 677 N N . SER A 1 80 ? -4.746 -8.552 -2.061 1.00 97.56 80 SER A N 1
ATOM 678 C CA . SER A 1 80 ? -5.360 -9.275 -0.945 1.00 97.56 80 SER A CA 1
ATOM 679 C C . SER A 1 80 ? -6.341 -10.328 -1.437 1.00 97.56 80 SER A C 1
ATOM 681 O O . SER A 1 80 ? -6.984 -10.156 -2.477 1.00 97.56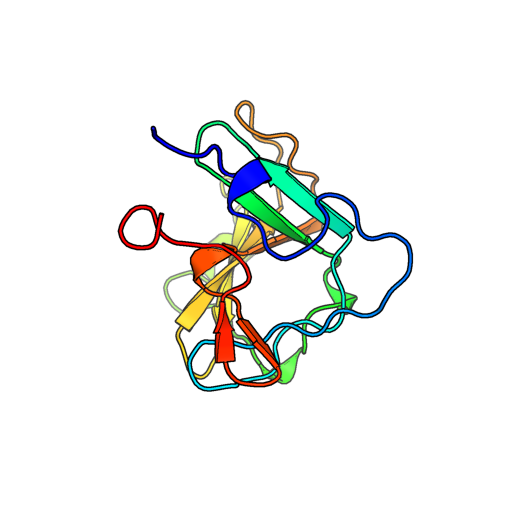 80 SER A O 1
ATOM 683 N N . ASN A 1 81 ? -6.441 -11.425 -0.694 1.00 95.75 81 ASN A N 1
ATOM 684 C CA . ASN A 1 81 ? -7.182 -12.601 -1.127 1.00 95.75 81 ASN A CA 1
ATOM 685 C C . ASN A 1 81 ? -8.696 -12.368 -1.139 1.00 95.75 81 ASN A C 1
ATOM 687 O O . ASN A 1 81 ? -9.370 -12.865 -2.041 1.00 95.75 81 ASN A O 1
ATOM 691 N N . LYS A 1 82 ? -9.240 -11.595 -0.187 1.00 95.06 82 LYS A N 1
ATOM 692 C CA . LYS A 1 82 ? -10.698 -11.390 -0.090 1.00 95.06 82 LYS A CA 1
ATOM 693 C C . LYS A 1 82 ? -11.210 -10.183 -0.866 1.00 95.06 82 LYS A C 1
ATOM 695 O O . LYS A 1 82 ? -12.170 -10.302 -1.620 1.00 95.06 82 LYS A O 1
ATOM 700 N N . ASP A 1 83 ? -10.579 -9.026 -0.683 1.00 96.19 83 ASP A N 1
ATOM 701 C CA . ASP A 1 83 ? -11.073 -7.745 -1.218 1.00 96.19 83 ASP A CA 1
ATOM 702 C C . ASP A 1 83 ? -10.274 -7.219 -2.418 1.00 96.19 83 ASP A C 1
ATOM 704 O O . ASP A 1 83 ? -10.544 -6.121 -2.908 1.00 96.19 83 ASP A O 1
ATOM 708 N N . ASN A 1 84 ? -9.294 -7.984 -2.914 1.00 97.00 84 ASN A N 1
ATOM 709 C CA . ASN A 1 84 ? -8.461 -7.599 -4.055 1.00 97.00 84 ASN A CA 1
ATOM 710 C C . ASN A 1 84 ? -7.756 -6.237 -3.852 1.00 97.00 84 ASN A C 1
ATOM 712 O O . ASN A 1 84 ? -7.516 -5.487 -4.811 1.00 97.00 84 ASN A O 1
ATOM 716 N N . VAL A 1 85 ? -7.415 -5.906 -2.599 1.00 97.94 85 VAL A N 1
ATOM 717 C CA . VAL A 1 85 ? -6.724 -4.658 -2.242 1.00 97.94 85 VAL A CA 1
ATOM 718 C C . VAL A 1 85 ? -5.367 -4.634 -2.921 1.00 97.94 85 VAL A C 1
ATOM 720 O O . VAL A 1 85 ? -4.629 -5.616 -2.875 1.00 97.94 85 VAL A O 1
ATOM 723 N N . LYS A 1 86 ? -5.040 -3.520 -3.582 1.00 98.38 86 LYS A N 1
ATOM 724 C CA . LYS A 1 86 ? -3.797 -3.390 -4.344 1.00 98.38 86 LYS A CA 1
ATOM 725 C C . LYS A 1 86 ? 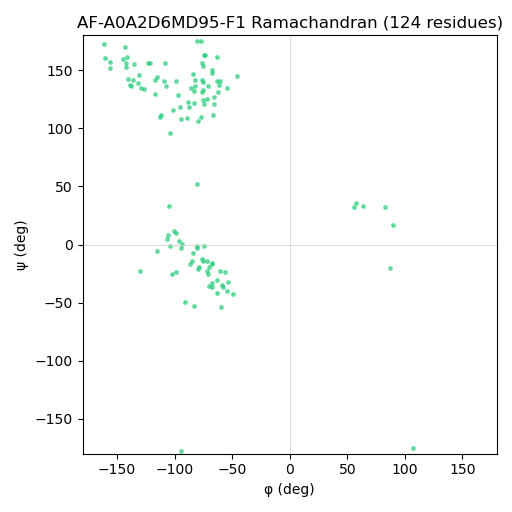-2.624 -3.009 -3.461 1.00 98.38 86 LYS A C 1
ATOM 727 O O . LYS A 1 86 ? -2.678 -2.016 -2.739 1.00 98.38 86 LYS A O 1
ATOM 732 N N . ILE A 1 87 ? -1.529 -3.735 -3.637 1.00 98.31 87 ILE A N 1
ATOM 733 C CA . ILE A 1 87 ? -0.304 -3.553 -2.871 1.00 98.31 87 ILE A CA 1
ATOM 734 C C . ILE A 1 87 ? 0.859 -3.427 -3.842 1.00 98.31 87 ILE A C 1
ATOM 736 O O . ILE A 1 87 ? 0.977 -4.176 -4.817 1.00 98.31 87 ILE A O 1
ATOM 740 N N . TYR A 1 88 ? 1.707 -2.443 -3.579 1.00 98.38 88 TYR A N 1
ATOM 741 C CA . TYR A 1 88 ? 2.861 -2.123 -4.400 1.00 98.38 88 TYR A CA 1
ATOM 742 C C . TYR A 1 88 ? 4.122 -2.458 -3.614 1.00 98.38 88 TYR A C 1
ATOM 744 O O . TYR A 1 88 ? 4.443 -1.767 -2.652 1.00 98.38 88 TYR A O 1
ATOM 752 N N . TRP A 1 89 ? 4.858 -3.482 -4.039 1.00 98.19 89 TRP A N 1
ATOM 753 C CA . TRP A 1 89 ? 6.185 -3.763 -3.496 1.00 98.19 89 TRP A CA 1
ATOM 754 C C . TRP A 1 89 ? 7.254 -3.109 -4.365 1.00 98.19 89 TRP A C 1
ATOM 756 O O . TRP A 1 89 ? 7.468 -3.500 -5.516 1.00 98.19 89 TRP A O 1
ATOM 766 N N . GLN A 1 90 ? 7.871 -2.046 -3.854 1.00 98.31 90 GLN A N 1
ATOM 767 C CA . GLN A 1 90 ? 8.639 -1.107 -4.661 1.00 98.31 90 GLN A CA 1
ATOM 768 C C . GLN A 1 90 ? 10.009 -1.663 -5.074 1.00 98.31 90 GLN A C 1
ATOM 770 O O . GLN A 1 90 ? 10.850 -1.982 -4.239 1.00 98.31 90 GLN A O 1
ATOM 775 N N . LYS A 1 91 ? 10.281 -1.682 -6.383 1.00 97.88 91 LYS A N 1
ATOM 776 C CA . LYS A 1 91 ? 11.564 -2.110 -6.972 1.00 97.88 91 LYS A CA 1
ATOM 777 C C . LYS A 1 91 ? 12.458 -0.945 -7.407 1.00 97.88 91 LYS A C 1
ATOM 779 O O . LYS A 1 91 ? 13.664 -1.115 -7.542 1.00 97.88 91 LYS A O 1
ATOM 784 N N . ARG A 1 92 ? 11.884 0.229 -7.707 1.00 97.31 92 ARG A N 1
ATOM 785 C CA . ARG A 1 92 ? 12.610 1.376 -8.299 1.00 97.31 92 ARG A CA 1
ATOM 786 C C . ARG A 1 92 ? 12.131 2.707 -7.741 1.00 97.31 92 ARG A C 1
ATOM 788 O O . ARG A 1 92 ? 10.984 2.817 -7.350 1.00 97.31 92 ARG A O 1
ATOM 795 N N . LEU A 1 93 ? 12.947 3.753 -7.775 1.00 96.56 93 LEU A N 1
ATOM 796 C CA . LEU A 1 93 ? 12.518 5.087 -7.334 1.00 96.56 93 LEU A CA 1
ATOM 797 C C . LEU A 1 93 ? 11.606 5.777 -8.360 1.00 96.56 93 LEU A C 1
ATOM 799 O O . LEU A 1 93 ? 11.704 5.535 -9.565 1.00 96.56 93 LEU A O 1
ATOM 803 N N . VAL A 1 94 ? 10.745 6.677 -7.883 1.00 95.12 94 VAL A N 1
ATOM 804 C CA . VAL A 1 94 ? 9.886 7.546 -8.705 1.00 95.12 94 VAL A CA 1
ATOM 805 C C . VAL A 1 94 ? 10.146 9.014 -8.370 1.00 95.12 94 VAL A C 1
ATOM 807 O O . VAL A 1 94 ? 10.592 9.332 -7.279 1.00 95.12 94 VAL A O 1
ATOM 810 N N . LYS A 1 95 ? 9.859 9.930 -9.303 1.00 95.88 95 LYS A N 1
ATOM 811 C CA . LYS A 1 95 ? 10.107 11.375 -9.107 1.00 95.88 95 LYS A CA 1
ATOM 812 C C . LYS A 1 95 ? 8.983 12.121 -8.375 1.00 95.88 95 LYS A C 1
ATOM 814 O O . LYS A 1 95 ? 9.169 13.264 -7.986 1.00 95.88 95 LYS A O 1
ATOM 819 N N . TYR A 1 96 ? 7.804 11.515 -8.251 1.00 92.94 96 TYR A N 1
ATOM 820 C CA . TYR A 1 96 ? 6.580 12.190 -7.792 1.00 92.94 96 TYR A CA 1
ATOM 821 C C . TYR A 1 96 ? 6.190 11.869 -6.339 1.00 92.94 96 TYR A C 1
ATOM 823 O O . TYR A 1 96 ? 5.163 12.354 -5.859 1.00 92.94 96 TYR A O 1
ATOM 831 N N . ALA A 1 97 ? 6.963 11.017 -5.666 1.00 95.38 97 ALA A N 1
ATOM 832 C CA . ALA A 1 97 ? 6.780 10.619 -4.277 1.00 95.38 97 ALA A CA 1
ATOM 833 C C . ALA A 1 97 ? 8.122 10.136 -3.709 1.00 95.38 97 ALA A C 1
ATOM 835 O O . ALA A 1 97 ? 8.946 9.605 -4.453 1.00 95.38 97 ALA A O 1
ATOM 836 N N . ASP A 1 98 ? 8.309 10.271 -2.399 1.00 95.81 98 ASP A N 1
ATOM 837 C CA . ASP A 1 98 ? 9.479 9.768 -1.666 1.00 95.81 98 ASP A CA 1
ATOM 838 C C . ASP A 1 98 ? 9.346 8.261 -1.362 1.00 95.81 98 ASP A C 1
ATOM 840 O O . ASP A 1 98 ? 9.403 7.829 -0.211 1.00 95.81 98 ASP A O 1
ATOM 844 N N . TYR A 1 99 ? 9.071 7.453 -2.391 1.00 97.62 99 TYR A N 1
ATOM 845 C CA . TYR A 1 99 ? 9.036 5.997 -2.244 1.00 97.62 99 TYR A CA 1
ATOM 846 C C . TYR A 1 99 ? 10.450 5.427 -2.163 1.00 97.62 99 TYR A C 1
ATOM 848 O O . TYR A 1 99 ? 11.344 5.837 -2.903 1.00 97.62 99 TYR A O 1
ATOM 856 N N . LYS A 1 100 ? 10.625 4.417 -1.319 1.00 98.19 100 LYS A N 1
ATOM 857 C CA . LYS A 1 100 ? 11.874 3.710 -1.073 1.00 98.19 100 LYS A CA 1
ATOM 858 C C . LYS A 1 100 ? 11.793 2.309 -1.665 1.00 98.19 100 LYS A C 1
ATOM 860 O O . LYS A 1 100 ? 10.760 1.649 -1.599 1.00 98.19 100 LYS A O 1
ATOM 865 N N . ILE A 1 101 ? 12.898 1.859 -2.250 1.00 98.12 101 ILE A N 1
ATOM 866 C CA . ILE A 1 101 ? 13.031 0.487 -2.752 1.00 98.12 101 ILE A CA 1
ATOM 867 C C . ILE A 1 101 ? 12.920 -0.486 -1.570 1.00 98.12 101 ILE A C 1
ATOM 869 O O . ILE A 1 101 ? 13.425 -0.200 -0.487 1.00 98.12 101 ILE A O 1
ATOM 873 N N . GLY A 1 102 ? 12.243 -1.612 -1.781 1.00 97.56 102 GLY A N 1
ATOM 874 C CA . GLY A 1 102 ? 12.013 -2.650 -0.776 1.00 97.56 102 GLY A CA 1
ATOM 875 C C . GLY A 1 102 ? 10.777 -2.422 0.093 1.00 97.56 102 GLY A C 1
ATOM 876 O O . GLY A 1 102 ? 10.252 -3.390 0.630 1.00 97.56 102 GLY A O 1
ATOM 877 N N . LYS A 1 103 ? 10.259 -1.189 0.176 1.00 98.31 103 LYS A N 1
ATOM 878 C CA . LYS A 1 103 ? 9.045 -0.885 0.944 1.00 98.31 103 LYS A CA 1
ATOM 879 C C . LYS A 1 103 ? 7.776 -1.321 0.229 1.00 98.31 103 LYS A C 1
ATOM 881 O O . LYS A 1 103 ? 7.718 -1.410 -1.004 1.00 98.31 103 LYS A O 1
ATOM 886 N N . ILE A 1 104 ? 6.746 -1.523 1.036 1.00 98.44 104 ILE A N 1
ATOM 887 C CA . ILE A 1 104 ? 5.384 -1.778 0.600 1.00 98.44 104 ILE A CA 1
ATOM 888 C C . ILE A 1 104 ? 4.572 -0.487 0.665 1.00 98.44 104 ILE A C 1
ATOM 890 O O . ILE A 1 104 ? 4.693 0.286 1.614 1.00 98.44 104 ILE A O 1
ATOM 894 N N . TYR A 1 105 ? 3.713 -0.285 -0.334 1.00 98.56 105 TYR A N 1
ATOM 895 C CA . TYR A 1 105 ? 2.767 0.822 -0.385 1.00 98.56 105 TYR A CA 1
ATOM 896 C C . TYR A 1 105 ? 1.346 0.328 -0.621 1.00 98.56 105 TYR A C 1
ATOM 898 O O . TYR A 1 105 ? 1.110 -0.481 -1.520 1.00 98.56 105 TYR A O 1
ATOM 906 N N . ILE A 1 106 ? 0.395 0.842 0.159 1.00 98.38 106 ILE A N 1
ATOM 907 C CA . ILE A 1 106 ? -1.031 0.495 0.063 1.00 98.38 106 ILE A CA 1
ATOM 908 C C . ILE A 1 106 ? -1.868 1.769 0.150 1.00 98.38 106 ILE A C 1
ATOM 910 O O . ILE A 1 106 ? -1.541 2.698 0.890 1.00 98.38 106 ILE A O 1
ATOM 914 N N . SER A 1 107 ? -2.938 1.840 -0.639 1.00 97.94 107 SER A N 1
ATOM 915 C CA . SER A 1 107 ? -3.870 2.966 -0.586 1.00 97.94 107 SER A CA 1
ATOM 916 C C . SER A 1 107 ? -4.585 2.990 0.771 1.00 97.94 107 SER A C 1
ATOM 918 O O . SER A 1 107 ? -5.213 1.997 1.137 1.00 97.94 107 SER A O 1
ATOM 920 N N . PRO A 1 108 ? -4.581 4.112 1.514 1.00 97.69 108 PRO A N 1
ATOM 921 C CA . PRO A 1 108 ? -5.303 4.195 2.777 1.00 97.69 108 PRO A CA 1
ATOM 922 C C . PRO A 1 108 ? -6.824 4.148 2.595 1.00 97.69 108 PRO A C 1
ATOM 924 O O . PRO A 1 108 ? -7.545 3.902 3.554 1.00 97.69 108 PRO A O 1
ATOM 927 N N . PHE A 1 109 ? -7.324 4.371 1.376 1.00 97.12 109 PHE A N 1
ATOM 928 C CA . PHE A 1 109 ? -8.751 4.261 1.062 1.00 97.12 109 PHE A CA 1
ATOM 929 C C . PHE A 1 109 ? -9.263 2.819 1.089 1.00 97.12 109 PHE A C 1
ATOM 931 O O . PHE A 1 109 ? -10.463 2.612 1.241 1.00 97.12 109 PHE A O 1
ATOM 938 N N . ASP A 1 110 ? -8.356 1.848 0.986 1.00 97.75 110 ASP A N 1
ATOM 939 C CA . ASP A 1 110 ? -8.677 0.422 1.022 1.00 97.75 110 ASP A CA 1
ATOM 940 C C . ASP A 1 110 ? -8.499 -0.181 2.429 1.00 97.75 110 ASP A C 1
ATOM 942 O O . ASP A 1 110 ? -8.675 -1.386 2.614 1.00 97.75 110 ASP A O 1
ATOM 946 N N . LEU A 1 111 ? -8.142 0.647 3.422 1.00 97.75 111 LEU A N 1
ATOM 947 C CA . LEU A 1 111 ? -7.741 0.209 4.756 1.00 97.75 111 LEU A CA 1
ATOM 948 C C . LEU A 1 111 ? -8.678 0.703 5.861 1.00 97.75 111 LEU A C 1
ATOM 950 O O . LEU A 1 111 ? -9.144 1.848 5.901 1.00 97.75 111 LEU A O 1
ATOM 954 N N . PHE A 1 112 ? -8.898 -0.190 6.816 1.00 97.81 112 PHE A N 1
ATOM 955 C CA . PHE A 1 112 ? -9.804 -0.018 7.936 1.00 97.81 112 PHE A CA 1
ATOM 956 C C . PHE A 1 112 ? -9.089 -0.379 9.239 1.00 97.81 112 PHE A C 1
ATOM 958 O O . PHE A 1 112 ? -8.244 -1.266 9.279 1.00 97.81 112 PHE A O 1
ATOM 965 N N . LEU A 1 113 ? -9.427 0.310 10.324 1.00 95.50 113 LEU A N 1
ATOM 966 C CA . LEU A 1 113 ? -9.124 -0.121 11.687 1.00 95.50 113 LEU A CA 1
ATOM 967 C C . LEU A 1 113 ? -10.158 -1.164 12.132 1.00 95.50 113 LEU A C 1
ATOM 969 O O . LEU A 1 113 ? -11.175 -1.387 11.465 1.00 95.50 113 LEU A O 1
ATOM 973 N N . THR A 1 114 ? -9.949 -1.722 13.324 1.00 90.69 114 THR A N 1
ATOM 974 C CA . THR A 1 114 ? -10.940 -2.544 14.030 1.00 90.69 114 THR A CA 1
ATOM 975 C C . THR A 1 114 ? -12.331 -1.893 14.013 1.00 90.69 114 THR A C 1
ATOM 977 O O . THR A 1 114 ? -12.465 -0.666 14.094 1.00 90.69 114 THR A O 1
ATOM 980 N N . ASN A 1 115 ? -13.374 -2.724 13.928 1.00 89.12 115 ASN A N 1
ATOM 981 C CA . ASN A 1 115 ? -14.777 -2.311 13.792 1.00 89.12 115 ASN A CA 1
ATOM 982 C C . ASN A 1 115 ? -15.077 -1.551 12.485 1.00 89.12 115 ASN A C 1
ATOM 984 O O . ASN A 1 115 ? -15.923 -0.659 12.466 1.00 89.12 115 ASN A O 1
ATOM 988 N N . ASN A 1 116 ? -14.379 -1.898 11.397 1.00 91.75 116 ASN A N 1
ATOM 989 C CA . ASN A 1 116 ? -14.619 -1.387 10.044 1.00 91.75 116 ASN A CA 1
ATOM 990 C C . ASN A 1 116 ? -14.540 0.149 9.928 1.00 91.75 116 ASN A C 1
ATOM 992 O O . ASN A 1 116 ? -15.281 0.795 9.183 1.00 91.75 116 ASN A O 1
ATOM 996 N N . ARG A 1 117 ? -13.637 0.768 10.695 1.00 94.94 117 ARG A N 1
ATOM 997 C CA . ARG A 1 117 ? -13.438 2.222 10.679 1.00 94.94 117 ARG A CA 1
ATOM 998 C C . ARG A 1 117 ? -12.402 2.594 9.624 1.00 94.94 117 ARG A C 1
ATOM 1000 O O . ARG A 1 117 ? -11.219 2.378 9.849 1.00 94.94 117 ARG A O 1
ATOM 1007 N N . ALA A 1 118 ? -12.819 3.215 8.521 1.00 96.50 118 ALA A N 1
ATOM 1008 C CA . ALA A 1 118 ? -11.892 3.687 7.484 1.00 96.50 118 ALA A CA 1
ATOM 1009 C C . ALA A 1 118 ? -10.803 4.606 8.068 1.00 96.50 118 ALA A C 1
ATOM 1011 O O . ALA A 1 118 ? -11.135 5.519 8.839 1.00 96.50 118 ALA A O 1
ATOM 1012 N N . ILE A 1 119 ? -9.538 4.394 7.681 1.00 96.38 119 ILE A N 1
ATOM 1013 C CA . ILE A 1 119 ? -8.387 5.163 8.200 1.00 96.38 119 ILE A CA 1
ATOM 1014 C C . ILE A 1 119 ? -8.274 6.567 7.594 1.00 96.38 119 ILE A C 1
ATOM 1016 O O . ILE A 1 119 ? -7.533 7.404 8.106 1.00 96.38 119 ILE A O 1
ATOM 1020 N N . ILE A 1 120 ? -9.020 6.842 6.524 1.00 97.00 120 ILE A N 1
ATOM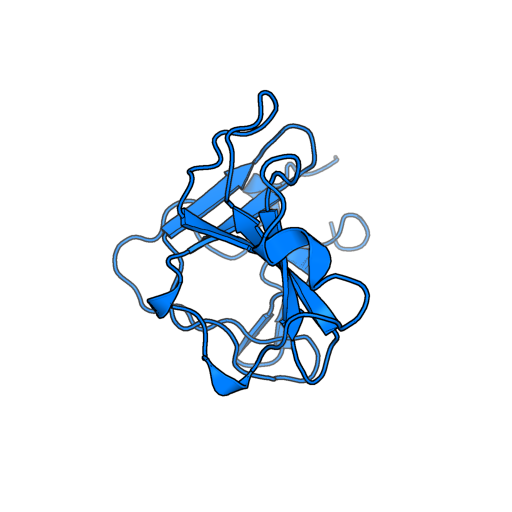 1021 C CA . ILE A 1 120 ? -9.098 8.143 5.861 1.00 97.00 120 ILE A CA 1
ATOM 1022 C C . ILE A 1 120 ? -10.544 8.427 5.440 1.00 97.00 120 ILE A C 1
ATOM 1024 O O . ILE A 1 120 ? -11.272 7.520 5.040 1.00 97.00 120 ILE A O 1
ATOM 1028 N N . LEU A 1 121 ? -10.986 9.680 5.552 1.00 93.19 121 LEU A N 1
ATOM 1029 C CA . LEU A 1 121 ? -12.291 10.111 5.032 1.00 93.19 121 LEU A CA 1
ATOM 1030 C C . LEU A 1 121 ? -12.240 10.241 3.507 1.00 93.19 121 LEU A C 1
ATOM 1032 O O . LEU A 1 121 ? -11.253 10.756 2.983 1.00 93.19 121 LEU A O 1
ATOM 1036 N N . SER A 1 122 ? -13.278 9.829 2.775 1.00 84.88 122 SER A N 1
ATOM 1037 C CA . SER A 1 122 ? -13.451 10.198 1.356 1.00 84.88 122 SER A CA 1
ATOM 1038 C C . SER A 1 122 ? -13.876 11.669 1.219 1.00 84.88 122 SER A C 1
ATOM 1040 O O . SER A 1 122 ? -14.299 12.276 2.199 1.00 84.88 122 SER A O 1
ATOM 1042 N N . GLN A 1 123 ? -13.747 12.268 0.028 1.00 75.62 123 GLN A N 1
ATOM 1043 C CA . GLN A 1 123 ? -14.180 13.662 -0.179 1.00 75.62 123 GLN A CA 1
ATOM 1044 C C . GLN A 1 123 ? -15.691 13.841 0.017 1.00 75.62 123 GLN A C 1
ATOM 1046 O O . GLN A 1 123 ? -16.110 14.891 0.477 1.00 75.62 123 GLN A O 1
ATOM 1051 N N . GLU A 1 124 ? -16.489 12.811 -0.267 1.00 64.88 124 GLU A N 1
ATOM 1052 C CA . GLU A 1 124 ? -17.945 12.808 -0.059 1.00 64.88 124 GLU A CA 1
ATOM 1053 C C . GLU A 1 124 ? -18.337 12.730 1.427 1.00 64.88 124 GLU A C 1
ATOM 1055 O O . GLU A 1 124 ? -19.485 12.963 1.787 1.00 64.88 124 GLU A O 1
ATOM 1060 N N . GLN A 1 125 ? -17.381 12.386 2.294 1.00 57.12 125 GLN A N 1
ATOM 1061 C CA . GLN A 1 125 ? -17.553 12.245 3.742 1.00 57.12 125 GLN A CA 1
ATOM 1062 C C . GLN A 1 125 ? -16.934 13.417 4.528 1.00 57.12 125 GLN A C 1
ATOM 1064 O O . GLN A 1 125 ? -16.804 13.310 5.750 1.00 57.12 125 GLN A O 1
ATOM 1069 N N . CYS A 1 126 ? -16.489 14.472 3.834 1.00 53.38 126 CYS A N 1
ATOM 1070 C CA . CYS A 1 126 ? -15.862 15.670 4.402 1.00 53.38 126 CYS A CA 1
ATOM 1071 C C . CYS A 1 126 ? -16.818 16.865 4.407 1.00 53.38 126 CYS A C 1
ATOM 1073 O O . CYS A 1 126 ? -17.612 16.989 3.450 1.00 53.38 126 CYS A O 1
#

pLDDT: mean 93.9, std 7.99, range [53.38, 98.56]

Secondary structure (DSSP, 8-state):
----HHHHBSS-SB--S----EE-TT--EEES---EEEEETTEEEEEE-STTB-GGGEE--GGGTHHHH-TT-SEEEEEETTT--EEEEE-S--SSS---TT-EEE-GGG-EETTTEESB--GGG-